Protein AF-A0A1I6SV26-F1 (afdb_monomer)

Foldseek 3Di:
DDWDWFWFQDPLEIFTAIQDPVQQWTQGLLRDIHHHPRTDDPPPVVRPGHYDPSSVVD

Secondary structure (DSSP, 8-state):
--EEEEEEEETTEEEEEEEETTTTEEEETTS-EEPTT----S-TTT--SPB-HHHHH-

Radius of gyration: 10.51 Å; Cα contacts (8 Å, |Δi|>4): 110; chains: 1; bounding box: 31×24×17 Å

pLDDT: mean 72.99, std 10.58, range [50.03,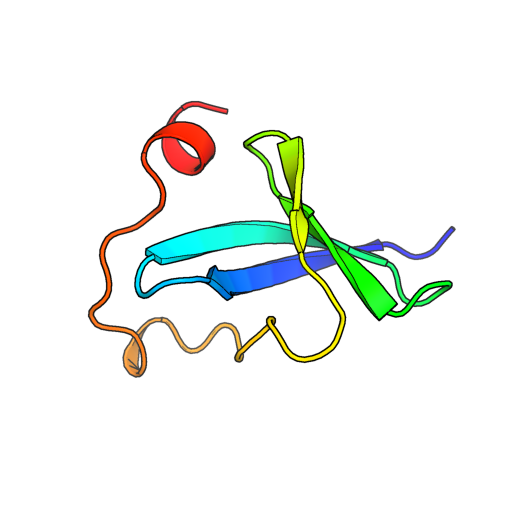 85.81]

Nearest PDB structures (foldseek):
  7bmx-assembly1_A  TM=4.078E-01  e=4.389E+00  Thermochaetoides thermophila DSM 1495

Structure (mmCIF, N/CA/C/O backbone):
data_AF-A0A1I6SV26-F1
#
_entry.id   AF-A0A1I6SV26-F1
#
loop_
_atom_site.group_PDB
_atom_site.id
_atom_site.type_symbol
_atom_site.label_ato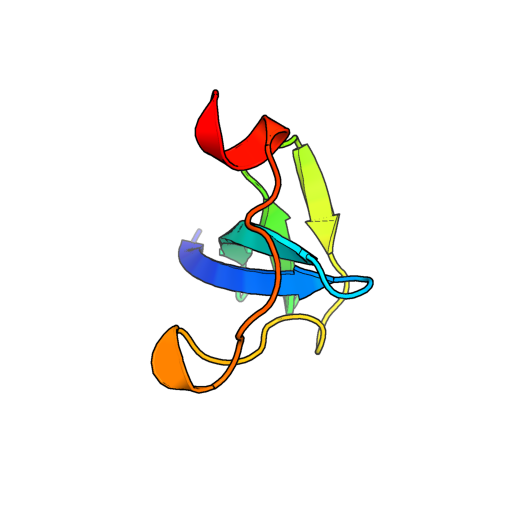m_id
_atom_site.label_alt_id
_atom_site.label_comp_id
_atom_site.label_asym_id
_atom_site.label_entity_id
_atom_site.label_seq_id
_atom_site.pdbx_PDB_ins_code
_atom_site.Cartn_x
_atom_site.Cartn_y
_atom_site.Cartn_z
_atom_site.occupancy
_atom_site.B_iso_or_equiv
_atom_site.auth_seq_id
_atom_site.auth_comp_id
_atom_site.auth_asym_id
_atom_site.auth_atom_id
_atom_site.pdbx_PDB_model_num
ATOM 1 N N . MET A 1 1 ? 17.951 3.018 -9.601 1.00 55.94 1 MET A N 1
ATOM 2 C CA . MET A 1 1 ? 16.972 2.304 -8.748 1.00 55.94 1 MET A CA 1
ATOM 3 C C . MET A 1 1 ? 15.579 2.755 -9.174 1.00 55.94 1 MET A C 1
ATOM 5 O O . MET A 1 1 ? 15.260 3.920 -8.982 1.00 55.94 1 MET A O 1
ATOM 9 N N . PHE A 1 2 ? 14.808 1.899 -9.850 1.00 71.50 2 PHE A N 1
ATOM 10 C CA . PHE A 1 2 ? 13.518 2.275 -10.445 1.00 71.50 2 PHE A CA 1
ATOM 11 C C . PHE A 1 2 ? 12.431 2.343 -9.365 1.00 71.50 2 PHE A C 1
ATOM 13 O O . PHE A 1 2 ? 12.145 1.339 -8.709 1.00 71.50 2 PHE A O 1
ATOM 20 N N . LYS A 1 3 ? 11.861 3.533 -9.163 1.00 72.31 3 LYS A N 1
ATOM 21 C CA . LYS A 1 3 ? 10.710 3.773 -8.287 1.00 72.31 3 LYS A CA 1
ATOM 22 C C . LYS A 1 3 ? 9.571 4.341 -9.130 1.00 72.31 3 LYS A C 1
ATOM 24 O O . LYS A 1 3 ? 9.817 5.239 -9.931 1.00 72.31 3 LYS A O 1
ATOM 29 N N . LEU A 1 4 ? 8.347 3.860 -8.937 1.00 78.31 4 LEU A N 1
ATOM 30 C CA . LEU A 1 4 ? 7.151 4.427 -9.569 1.00 78.31 4 LEU A CA 1
ATOM 31 C C . LEU A 1 4 ? 6.221 5.009 -8.522 1.00 78.31 4 LEU A C 1
ATOM 33 O O . LEU A 1 4 ? 6.096 4.453 -7.437 1.00 78.31 4 LEU A O 1
ATOM 37 N N . ARG A 1 5 ? 5.541 6.107 -8.854 1.00 78.06 5 ARG A N 1
ATOM 38 C CA . ARG A 1 5 ? 4.443 6.596 -8.019 1.00 78.06 5 ARG A CA 1
ATOM 39 C C . ARG A 1 5 ? 3.324 5.561 -8.022 1.00 78.06 5 ARG A C 1
ATOM 41 O O . ARG A 1 5 ? 2.912 5.106 -9.084 1.00 78.06 5 ARG A O 1
ATOM 48 N N . ALA A 1 6 ? 2.858 5.208 -6.835 1.00 76.62 6 ALA A N 1
ATOM 49 C CA . ALA A 1 6 ? 1.780 4.261 -6.629 1.00 76.62 6 ALA A CA 1
ATOM 50 C C . ALA A 1 6 ? 0.847 4.758 -5.522 1.00 76.62 6 ALA A C 1
ATOM 52 O O . ALA A 1 6 ? 1.245 5.521 -4.636 1.00 76.62 6 ALA A O 1
ATOM 53 N N . GLU A 1 7 ? -0.393 4.293 -5.575 1.00 77.75 7 GLU A N 1
ATOM 54 C CA . GLU A 1 7 ? -1.378 4.427 -4.509 1.00 77.75 7 GLU A CA 1
ATOM 55 C C . GLU A 1 7 ? -1.749 3.010 -4.048 1.00 77.75 7 GLU A C 1
ATOM 57 O O . GLU A 1 7 ? -1.839 2.087 -4.856 1.00 77.75 7 GLU A O 1
ATOM 62 N N . ALA A 1 8 ? -1.886 2.809 -2.740 1.00 76.69 8 ALA A N 1
ATOM 63 C CA . ALA A 1 8 ? -2.165 1.509 -2.144 1.00 76.69 8 ALA A CA 1
ATOM 64 C C . ALA A 1 8 ? -3.198 1.632 -1.040 1.00 76.69 8 ALA A C 1
ATOM 66 O O . ALA A 1 8 ? -3.117 2.534 -0.211 1.00 76.69 8 ALA A O 1
ATOM 67 N N . VAL A 1 9 ? -4.125 0.682 -0.977 1.00 76.75 9 VAL A N 1
ATOM 68 C CA . VAL A 1 9 ? -5.115 0.641 0.096 1.00 76.75 9 VAL A CA 1
ATOM 69 C C . VAL A 1 9 ? -4.652 -0.321 1.173 1.00 76.75 9 VAL A C 1
ATOM 71 O O . VAL A 1 9 ? -4.600 -1.531 0.971 1.00 76.75 9 VAL A O 1
ATOM 74 N N . TYR A 1 10 ? -4.348 0.223 2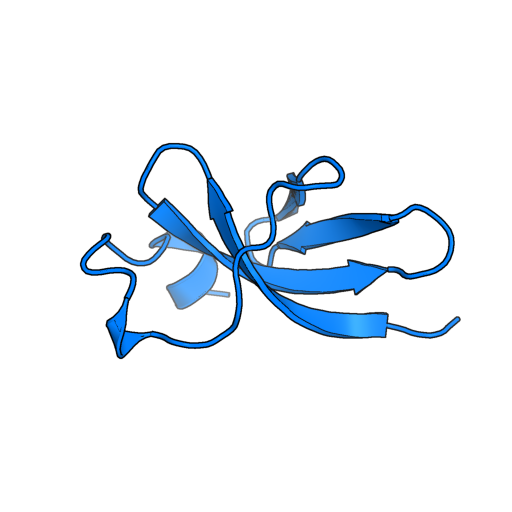.347 1.00 76.75 10 TYR A N 1
ATOM 75 C CA . TYR A 1 10 ? -3.954 -0.550 3.515 1.00 76.75 10 TYR A CA 1
ATOM 76 C C . TYR A 1 10 ? -4.914 -0.280 4.665 1.00 76.75 10 TYR A C 1
ATOM 78 O O . TYR A 1 10 ? -5.151 0.868 5.032 1.00 76.75 10 TYR A O 1
ATOM 86 N N . LYS A 1 11 ? -5.485 -1.348 5.235 1.00 76.81 11 LYS A N 1
ATOM 87 C CA . LYS A 1 11 ? -6.478 -1.267 6.324 1.00 76.81 11 LYS A CA 1
ATOM 88 C C . LYS A 1 11 ? -7.660 -0.326 6.013 1.00 76.81 11 LYS A C 1
ATOM 90 O O . LYS A 1 11 ? -8.146 0.370 6.895 1.00 76.81 11 LYS A O 1
ATOM 95 N N . GLY A 1 12 ? -8.106 -0.298 4.754 1.00 74.25 12 GLY A N 1
ATOM 96 C CA . GLY A 1 12 ? -9.230 0.537 4.309 1.00 74.25 12 GLY A CA 1
ATOM 97 C C . GLY A 1 12 ? -8.891 2.012 4.065 1.00 74.25 12 GLY A C 1
ATOM 98 O O . GLY A 1 12 ? -9.799 2.790 3.796 1.00 74.25 12 GLY A O 1
ATOM 99 N N . VAL A 1 13 ? -7.612 2.392 4.129 1.00 79.06 13 VAL A N 1
ATOM 100 C CA . VAL A 1 13 ? -7.133 3.762 3.907 1.00 79.06 13 VAL A CA 1
ATOM 101 C C . VAL A 1 13 ? -6.219 3.795 2.686 1.00 79.06 13 VAL A C 1
ATOM 103 O O . VAL A 1 13 ? -5.357 2.926 2.533 1.00 79.06 13 VAL A O 1
ATOM 106 N N . THR A 1 14 ? -6.378 4.800 1.827 1.00 80.88 14 THR A N 1
ATOM 107 C CA . THR A 1 14 ? -5.528 4.987 0.644 1.00 80.88 14 THR A CA 1
ATOM 108 C C . THR A 1 14 ? -4.243 5.715 1.025 1.00 80.88 14 THR A C 1
ATOM 110 O O . THR A 1 14 ? -4.257 6.844 1.506 1.00 80.88 14 THR A O 1
ATOM 113 N N . HIS A 1 15 ? -3.106 5.075 0.797 1.00 83.12 15 HIS A N 1
ATOM 114 C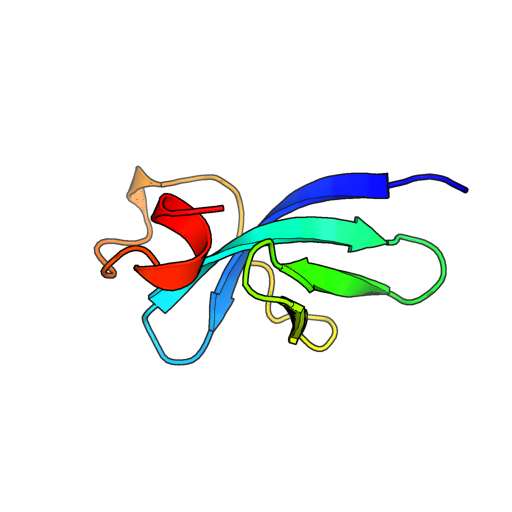 CA . HIS A 1 15 ? -1.775 5.624 0.986 1.00 83.12 15 HIS A CA 1
ATOM 115 C C . HIS A 1 15 ? -1.138 5.939 -0.362 1.00 83.12 15 HIS A C 1
ATOM 117 O O . HIS A 1 15 ? -1.225 5.147 -1.296 1.00 83.12 15 HIS A O 1
ATOM 123 N N . LYS A 1 16 ? -0.437 7.068 -0.446 1.00 81.25 16 LYS A N 1
ATOM 124 C CA . LYS A 1 16 ? 0.311 7.478 -1.642 1.00 81.25 16 LYS A CA 1
ATOM 125 C C . LYS A 1 16 ? 1.793 7.291 -1.394 1.00 81.25 16 LYS A C 1
ATOM 127 O O . LYS A 1 16 ? 2.237 7.416 -0.254 1.00 81.25 16 LYS A O 1
ATOM 132 N N . GLY A 1 17 ? 2.562 6.981 -2.427 1.00 83.56 17 GLY A N 1
ATOM 133 C CA . GLY A 1 17 ? 3.986 6.740 -2.251 1.00 83.56 17 GLY A CA 1
ATOM 134 C C . GLY A 1 17 ? 4.692 6.245 -3.495 1.00 83.56 17 GLY A C 1
ATOM 135 O O . GLY A 1 17 ? 4.240 6.452 -4.620 1.00 83.56 17 GLY A O 1
ATOM 136 N N . PHE A 1 18 ? 5.815 5.577 -3.266 1.00 83.88 18 PHE A N 1
ATOM 137 C CA . PHE A 1 18 ? 6.657 5.010 -4.298 1.00 83.88 18 PHE A CA 1
ATOM 138 C C . PHE A 1 18 ? 6.719 3.499 -4.163 1.00 83.88 18 PHE A C 1
ATOM 140 O O . PHE A 1 18 ? 7.091 2.960 -3.121 1.00 83.88 18 PHE A O 1
ATOM 147 N N . TRP A 1 19 ? 6.381 2.808 -5.239 1.00 81.56 19 TRP A N 1
ATOM 148 C CA . TRP A 1 19 ? 6.609 1.387 -5.363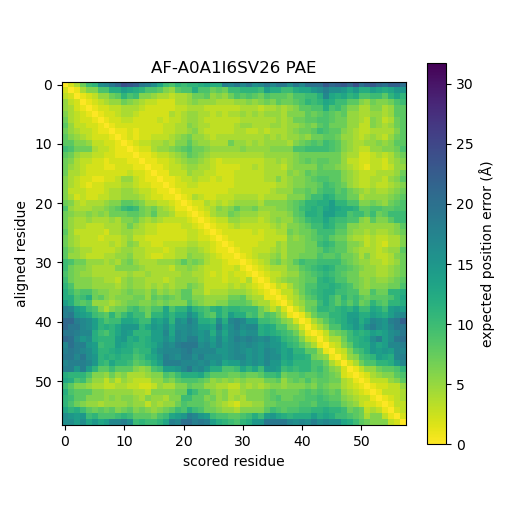 1.00 81.56 19 TRP A CA 1
ATOM 149 C C . TRP A 1 19 ? 8.028 1.116 -5.857 1.00 81.56 19 TRP A C 1
ATOM 151 O O . TRP A 1 19 ? 8.522 1.750 -6.794 1.00 81.56 19 TRP A O 1
ATOM 161 N N . HIS A 1 20 ? 8.688 0.175 -5.193 1.00 82.00 20 HIS A N 1
ATOM 162 C CA . HIS A 1 20 ? 10.036 -0.267 -5.487 1.00 82.00 20 HIS A CA 1
ATOM 163 C C . HIS A 1 20 ? 9.983 -1.653 -6.136 1.00 82.00 20 HIS A C 1
ATOM 165 O O . HIS A 1 20 ? 9.774 -2.659 -5.463 1.00 82.00 20 HIS A O 1
ATOM 171 N N . PHE A 1 21 ? 10.262 -1.719 -7.438 1.00 74.81 21 PHE A N 1
ATOM 172 C CA . PHE A 1 21 ? 10.298 -2.987 -8.180 1.00 74.81 21 PHE A CA 1
ATOM 173 C C . PHE A 1 21 ? 11.294 -3.998 -7.610 1.00 74.81 21 PHE A C 1
ATOM 175 O O . PHE A 1 21 ? 11.040 -5.193 -7.615 1.00 74.81 21 PHE A O 1
ATOM 182 N N . ALA A 1 22 ? 12.431 -3.513 -7.106 1.00 79.75 22 ALA A N 1
ATOM 183 C CA . ALA A 1 22 ? 13.527 -4.366 -6.654 1.00 79.75 22 ALA A CA 1
ATOM 184 C C . ALA A 1 22 ? 13.173 -5.247 -5.444 1.00 79.75 22 ALA A C 1
ATOM 186 O O . ALA A 1 22 ? 13.848 -6.239 -5.198 1.00 79.75 22 ALA A O 1
ATOM 187 N N . ASN A 1 23 ? 12.166 -4.868 -4.656 1.00 78.38 23 ASN A N 1
ATOM 188 C CA . ASN A 1 23 ? 11.776 -5.597 -3.449 1.00 78.38 23 ASN A CA 1
ATOM 189 C C . ASN A 1 23 ? 10.257 -5.777 -3.313 1.00 78.38 23 ASN A C 1
ATOM 191 O O . ASN A 1 23 ? 9.806 -6.185 -2.245 1.00 78.38 23 ASN A O 1
ATOM 195 N N . GLY A 1 24 ? 9.483 -5.412 -4.341 1.00 76.56 24 GLY A N 1
ATOM 196 C CA . GLY A 1 24 ? 8.022 -5.514 -4.355 1.00 76.56 24 GLY A CA 1
ATOM 197 C C . GLY A 1 24 ? 7.299 -4.639 -3.324 1.00 76.56 24 GLY A C 1
ATOM 198 O O . GLY A 1 24 ? 6.076 -4.713 -3.211 1.00 76.56 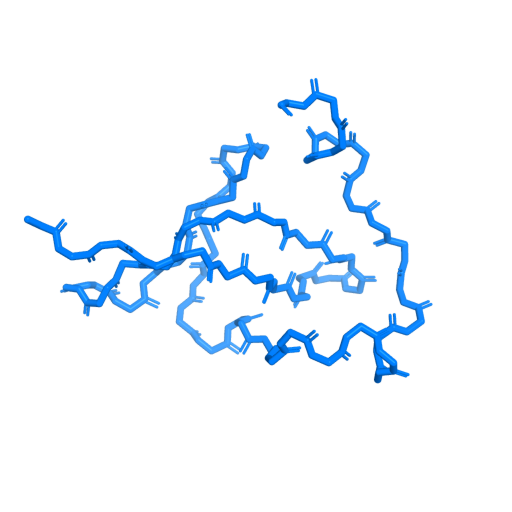24 GLY A O 1
ATOM 199 N N . ARG A 1 25 ? 8.016 -3.796 -2.568 1.00 82.00 25 ARG A N 1
ATOM 200 C CA . ARG A 1 25 ? 7.463 -3.016 -1.451 1.00 82.00 25 ARG A CA 1
ATOM 201 C C . ARG A 1 25 ? 7.076 -1.616 -1.887 1.00 82.00 25 ARG A C 1
ATOM 203 O O . ARG A 1 25 ? 7.692 -1.023 -2.771 1.00 82.00 25 ARG A O 1
ATOM 210 N N . MET A 1 26 ? 6.083 -1.059 -1.206 1.00 83.06 26 MET A N 1
ATOM 211 C CA . MET A 1 26 ? 5.715 0.342 -1.366 1.00 83.06 26 MET A CA 1
ATOM 212 C C . MET A 1 26 ? 6.137 1.152 -0.145 1.00 83.06 26 MET A C 1
ATOM 214 O O . MET A 1 26 ? 5.810 0.811 0.988 1.00 83.06 26 MET A O 1
ATOM 218 N N . GLU A 1 27 ? 6.844 2.245 -0.390 1.00 85.81 27 GLU A N 1
ATOM 219 C CA . GLU A 1 27 ? 7.180 3.256 0.603 1.00 85.81 27 GLU A CA 1
ATOM 220 C C . GLU A 1 27 ? 6.183 4.407 0.480 1.00 85.81 27 GLU A C 1
ATOM 222 O O . GLU A 1 27 ? 6.120 5.092 -0.536 1.00 85.81 27 GLU A O 1
ATOM 227 N N . THR A 1 28 ? 5.346 4.574 1.495 1.00 85.06 28 THR A N 1
ATOM 228 C CA . THR A 1 28 ? 4.308 5.611 1.531 1.00 85.06 28 THR A CA 1
ATOM 229 C C . THR A 1 28 ? 4.887 6.960 1.956 1.00 85.06 28 THR A C 1
ATOM 231 O O . THR A 1 28 ? 5.880 7.009 2.680 1.00 85.06 28 THR A O 1
ATOM 234 N N . ALA A 1 29 ? 4.238 8.058 1.565 1.00 82.50 29 ALA A N 1
ATOM 235 C CA . ALA A 1 29 ? 4.604 9.417 1.971 1.00 82.50 29 ALA A CA 1
ATOM 236 C C . ALA A 1 29 ? 4.564 9.593 3.500 1.00 82.50 29 ALA A C 1
ATOM 238 O O . ALA A 1 29 ? 5.394 10.292 4.066 1.00 82.50 29 ALA A O 1
ATOM 239 N N . CYS A 1 30 ? 3.677 8.867 4.190 1.00 81.62 30 CYS A N 1
ATOM 240 C CA . CYS A 1 30 ? 3.640 8.820 5.652 1.00 81.62 30 CYS A CA 1
ATOM 241 C C . CYS A 1 30 ? 4.719 7.912 6.285 1.00 81.62 30 CYS A C 1
ATOM 243 O O . CYS A 1 30 ? 4.600 7.539 7.450 1.00 81.62 30 CYS A O 1
ATOM 245 N N . GLY A 1 31 ? 5.724 7.463 5.525 1.00 81.31 31 GLY A N 1
ATOM 246 C CA . GLY A 1 31 ? 6.853 6.664 6.016 1.00 81.31 31 GLY A CA 1
ATOM 247 C C . GLY A 1 31 ? 6.559 5.182 6.278 1.00 81.31 31 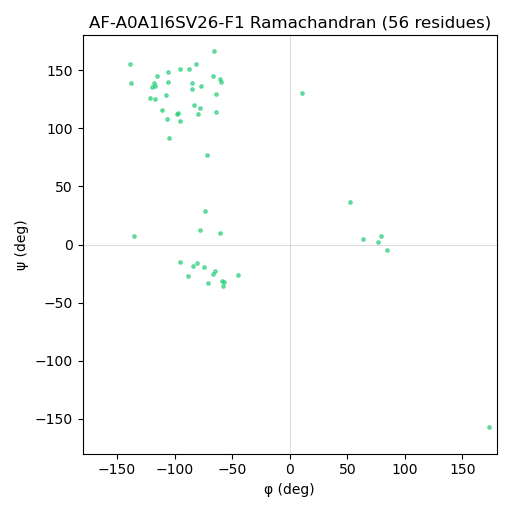GLY A C 1
ATOM 248 O O . GLY A 1 31 ? 7.445 4.441 6.707 1.00 81.31 31 GLY A O 1
ATOM 249 N N . LYS A 1 32 ? 5.340 4.697 6.009 1.00 81.62 32 LYS A N 1
ATOM 250 C CA . LYS A 1 32 ? 5.014 3.266 6.132 1.00 81.62 32 LYS A CA 1
ATOM 251 C C . LYS A 1 32 ? 5.561 2.487 4.944 1.00 81.62 32 LYS A C 1
ATOM 253 O O . LYS A 1 32 ? 5.373 2.889 3.796 1.00 81.62 32 LYS A O 1
ATOM 258 N N . LYS A 1 33 ? 6.160 1.331 5.231 1.00 82.81 33 LYS A N 1
ATOM 259 C CA . LYS A 1 33 ? 6.547 0.326 4.237 1.00 82.81 33 LYS A CA 1
ATOM 260 C C . LYS A 1 33 ? 5.440 -0.715 4.146 1.00 82.81 33 LYS A C 1
ATOM 262 O O . LYS A 1 33 ? 5.261 -1.506 5.069 1.00 82.81 33 LYS A O 1
ATOM 267 N N . LEU A 1 34 ? 4.674 -0.677 3.064 1.00 80.69 34 LEU A N 1
ATOM 268 C CA . LEU A 1 34 ? 3.610 -1.637 2.814 1.00 80.69 34 LEU A CA 1
ATOM 269 C C . LEU A 1 34 ? 4.186 -2.895 2.143 1.00 80.69 34 LEU A C 1
ATOM 271 O O . LEU A 1 34 ? 5.066 -2.774 1.278 1.00 80.69 34 LEU A O 1
ATOM 275 N N . PRO A 1 35 ? 3.721 -4.093 2.545 1.00 76.44 35 PRO A N 1
ATOM 276 C CA . PRO A 1 35 ? 4.149 -5.344 1.935 1.00 76.44 35 PRO A CA 1
ATOM 277 C C . PRO A 1 35 ? 3.692 -5.457 0.474 1.00 76.44 35 PRO A C 1
ATOM 279 O O . PRO A 1 35 ? 2.850 -4.691 -0.010 1.00 76.44 35 PRO A O 1
ATOM 282 N N . GLU A 1 36 ? 4.259 -6.426 -0.236 1.00 73.25 36 GLU A N 1
ATOM 283 C CA . GLU A 1 36 ? 3.841 -6.757 -1.598 1.00 73.25 36 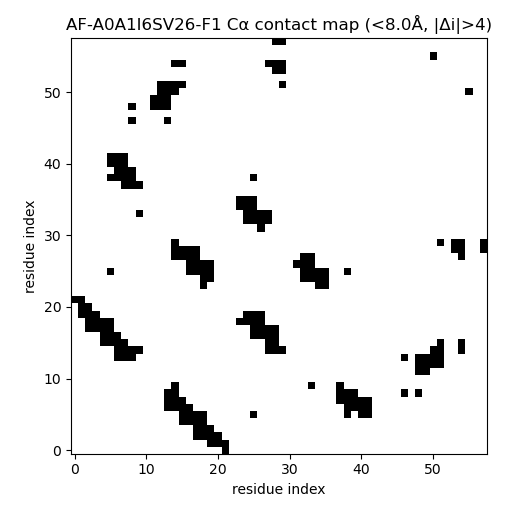GLU A CA 1
ATOM 284 C C . GLU A 1 36 ? 2.359 -7.184 -1.621 1.00 73.25 36 GLU A C 1
ATOM 286 O O . GLU A 1 36 ? 1.869 -7.793 -0.671 1.00 73.25 36 GLU A O 1
ATOM 291 N N . GLY A 1 37 ? 1.616 -6.805 -2.665 1.00 68.81 37 GLY A N 1
ATOM 292 C CA . GLY A 1 37 ? 0.186 -7.112 -2.812 1.00 68.81 37 GLY A CA 1
ATOM 293 C C . GLY A 1 37 ? -0.768 -6.140 -2.106 1.00 68.81 37 GLY A C 1
ATOM 294 O O . GLY A 1 37 ? -1.980 -6.228 -2.282 1.00 68.81 37 GLY A O 1
ATOM 295 N N . THR A 1 38 ? -0.245 -5.174 -1.343 1.00 70.06 38 THR A N 1
ATOM 296 C CA . THR A 1 38 ? -1.059 -4.118 -0.701 1.00 70.06 38 THR A CA 1
ATOM 297 C C . THR A 1 38 ? -1.422 -2.977 -1.657 1.00 70.06 38 THR A C 1
ATOM 299 O O . THR A 1 38 ? -2.292 -2.156 -1.369 1.00 70.06 38 THR A O 1
ATOM 302 N N . TYR A 1 39 ? -0.733 -2.896 -2.794 1.00 68.44 39 TYR A N 1
ATOM 303 C CA . TYR A 1 39 ? -1.000 -1.924 -3.842 1.00 68.44 39 TYR A CA 1
ATOM 304 C C . TYR A 1 39 ? -2.188 -2.413 -4.669 1.00 68.44 39 TYR A C 1
ATOM 306 O O . TYR A 1 39 ? -2.119 -3.430 -5.353 1.00 68.44 39 TYR A O 1
ATOM 314 N N . LYS A 1 40 ? -3.311 -1.703 -4.583 1.00 58.69 40 LYS A N 1
ATOM 315 C CA . LYS A 1 40 ? -4.393 -1.854 -5.547 1.00 58.69 40 LYS A CA 1
ATOM 316 C C . LYS A 1 40 ? -4.440 -0.572 -6.354 1.00 58.69 40 LYS A C 1
ATOM 318 O O . LYS A 1 40 ? -4.648 0.486 -5.777 1.00 58.69 40 LYS A O 1
ATOM 323 N N . ASP A 1 41 ? -4.162 -0.746 -7.640 1.00 53.31 41 ASP A N 1
ATOM 324 C CA . ASP A 1 41 ? -4.458 0.095 -8.796 1.00 53.31 41 ASP A CA 1
ATOM 325 C C . ASP A 1 41 ? -4.987 1.516 -8.516 1.00 53.31 41 ASP A C 1
ATOM 327 O O . ASP A 1 41 ? -5.987 1.708 -7.825 1.00 53.31 41 ASP A O 1
ATOM 331 N N . THR A 1 42 ? -4.364 2.506 -9.163 1.00 50.56 42 THR A N 1
ATOM 332 C CA . THR A 1 42 ? -4.639 3.962 -9.118 1.00 50.56 42 THR A CA 1
ATOM 333 C C . THR A 1 42 ? -6.041 4.373 -9.583 1.00 50.56 42 THR A C 1
ATOM 335 O O . THR A 1 42 ? -6.346 5.560 -9.725 1.00 50.56 42 THR A O 1
ATOM 338 N N . ASN A 1 43 ? -6.941 3.416 -9.789 1.00 50.81 43 ASN A N 1
ATOM 339 C CA . ASN A 1 43 ? -8.353 3.663 -9.992 1.00 50.81 43 ASN A CA 1
ATOM 340 C C . ASN A 1 43 ? -9.003 4.111 -8.675 1.00 50.81 43 ASN A C 1
ATOM 342 O O . ASN A 1 43 ? -9.742 3.375 -8.021 1.00 50.81 43 ASN A O 1
ATOM 346 N N . ARG A 1 44 ? -8.771 5.385 -8.328 1.00 51.12 44 ARG A N 1
ATOM 347 C CA . ARG A 1 44 ? -9.434 6.153 -7.258 1.00 51.12 44 ARG A CA 1
ATOM 348 C C . ARG A 1 44 ? -10.958 5.961 -7.244 1.00 51.12 44 ARG A C 1
ATOM 350 O O . ARG A 1 44 ? -11.583 6.061 -6.197 1.00 51.12 44 ARG A O 1
ATOM 357 N N . TRP A 1 45 ? -11.545 5.637 -8.396 1.00 50.03 45 TRP A N 1
ATOM 358 C CA . TRP A 1 45 ? -12.965 5.331 -8.565 1.00 50.03 45 TRP A CA 1
ATOM 359 C C . TRP A 1 45 ? -13.432 4.038 -7.876 1.00 50.03 45 TRP A C 1
ATOM 361 O O . TRP A 1 45 ? -14.603 3.940 -7.518 1.00 50.03 45 TRP A O 1
ATOM 371 N N . VAL A 1 46 ? -12.541 3.066 -7.653 1.00 53.00 46 VAL A N 1
ATOM 372 C CA . VAL A 1 46 ? -12.862 1.775 -7.013 1.00 53.00 46 VAL A CA 1
ATOM 373 C C . VAL A 1 46 ? -12.738 1.862 -5.487 1.00 53.00 46 VAL A C 1
ATOM 375 O O . VAL A 1 46 ? -13.449 1.165 -4.762 1.00 53.00 46 VAL A O 1
ATOM 378 N N . PHE A 1 47 ? -11.891 2.757 -4.973 1.00 56.25 47 PHE A N 1
ATOM 379 C CA . PHE A 1 47 ? -11.647 2.908 -3.540 1.00 56.25 47 PHE A CA 1
ATOM 380 C C . PHE A 1 47 ? -12.334 4.155 -2.984 1.00 56.25 47 PHE A C 1
ATOM 382 O O . PHE A 1 47 ? -11.749 5.228 -2.908 1.00 56.25 47 PHE A O 1
ATOM 389 N N . ARG A 1 48 ? -13.570 3.992 -2.497 1.00 57.00 48 ARG A N 1
ATOM 390 C CA . ARG A 1 48 ? -14.271 4.988 -1.656 1.00 57.00 48 ARG A CA 1
ATOM 391 C C . ARG A 1 48 ? -13.716 5.058 -0.217 1.00 57.00 48 ARG A C 1
ATOM 393 O O . ARG A 1 48 ? -14.464 5.320 0.720 1.00 57.00 48 ARG A O 1
ATOM 400 N N . GLY A 1 49 ? -12.435 4.747 -0.022 1.00 63.12 49 GLY A N 1
ATOM 401 C CA . GLY A 1 49 ? -11.780 4.780 1.287 1.00 63.12 49 GLY A CA 1
ATOM 402 C C . GLY A 1 49 ? -11.227 6.173 1.601 1.00 63.12 49 GLY A C 1
ATOM 403 O O . GLY A 1 49 ? -10.877 6.900 0.670 1.00 63.12 49 GLY A O 1
ATOM 404 N N . PRO A 1 50 ? -11.129 6.567 2.884 1.00 72.88 50 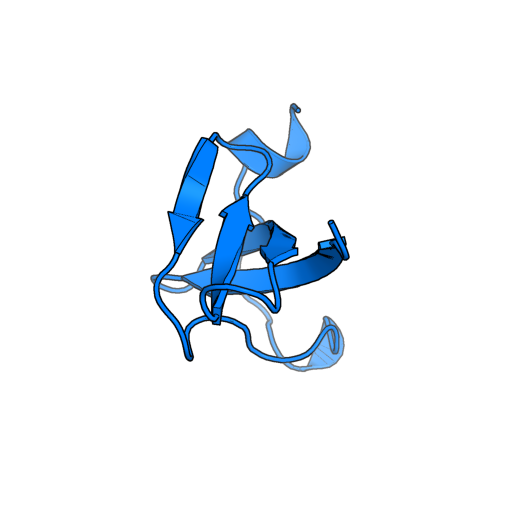PRO A N 1
ATOM 405 C CA . PRO A 1 50 ? -10.453 7.803 3.258 1.00 72.88 50 PRO A CA 1
ATOM 406 C C . PRO A 1 50 ? -8.983 7.771 2.815 1.00 72.88 50 PRO A C 1
ATOM 408 O O . PRO A 1 50 ? -8.303 6.747 2.924 1.00 72.88 50 PRO A O 1
ATOM 411 N N . ASP A 1 51 ? -8.483 8.902 2.322 1.00 77.44 51 ASP A N 1
ATOM 412 C CA . ASP A 1 51 ? -7.052 9.098 2.109 1.00 77.44 51 ASP A CA 1
ATOM 413 C C . ASP A 1 51 ? -6.327 9.115 3.464 1.00 77.44 51 ASP A C 1
ATOM 415 O O . ASP A 1 51 ? -6.838 9.608 4.472 1.00 77.44 51 ASP A O 1
ATOM 419 N N . CYS A 1 52 ? -5.106 8.591 3.501 1.00 81.25 52 CYS A N 1
ATOM 420 C CA . CYS A 1 52 ? -4.263 8.684 4.680 1.00 81.25 52 CYS A CA 1
ATOM 421 C C . CYS A 1 52 ? -3.940 10.158 4.943 1.00 81.25 52 CYS A C 1
ATOM 423 O O . CYS A 1 52 ? -3.216 10.781 4.167 1.00 81.25 52 CYS A O 1
ATOM 425 N N . GLY A 1 53 ? -4.443 10.695 6.058 1.00 78.06 53 GLY A N 1
ATOM 426 C CA . GLY A 1 53 ? -4.229 12.093 6.437 1.00 78.06 53 GLY A CA 1
ATOM 427 C C . GLY A 1 53 ? -2.750 12.474 6.555 1.00 78.06 53 GLY A C 1
ATOM 428 O O . GLY A 1 53 ? -2.378 13.586 6.197 1.00 78.06 53 GLY A O 1
ATOM 429 N N . ASP A 1 54 ? -1.884 11.545 6.966 1.00 79.56 54 ASP A N 1
ATOM 430 C CA . ASP A 1 54 ? -0.433 11.769 6.998 1.00 79.56 54 ASP A CA 1
ATOM 431 C C . ASP A 1 54 ? 0.183 11.821 5.591 1.00 79.56 54 ASP A C 1
ATOM 433 O O . ASP A 1 54 ? 1.112 12.582 5.355 1.00 79.56 54 ASP A O 1
ATOM 437 N N . CYS A 1 55 ? -0.354 11.060 4.628 1.00 73.81 55 CYS A N 1
ATOM 438 C CA . CYS A 1 55 ? 0.075 11.142 3.226 1.00 73.81 55 CYS A CA 1
ATOM 439 C C . CYS A 1 55 ? -0.435 12.408 2.519 1.00 73.81 55 CYS A C 1
ATOM 441 O O . CYS A 1 55 ? 0.099 12.752 1.473 1.00 73.81 55 CYS A O 1
ATOM 443 N N . GLN A 1 56 ? -1.477 13.067 3.039 1.00 69.88 56 GLN A N 1
ATOM 444 C CA . GLN A 1 56 ? -1.985 14.338 2.504 1.00 69.88 56 GLN A CA 1
ATOM 445 C C . GLN A 1 56 ? -1.217 15.562 3.022 1.00 69.88 56 GLN A C 1
ATOM 447 O O . GLN A 1 56 ? -1.330 16.637 2.440 1.00 69.88 56 GLN A O 1
ATOM 452 N N . LYS A 1 57 ? -0.478 15.411 4.126 1.00 63.69 57 LYS A N 1
ATOM 453 C CA . LYS A 1 57 ? 0.311 16.483 4.753 1.00 63.69 57 LYS A CA 1
ATOM 454 C C . LYS A 1 57 ? 1.782 16.495 4.328 1.00 63.69 57 LYS A C 1
ATOM 456 O O . LYS A 1 57 ? 2.467 17.468 4.637 1.00 63.69 57 LYS A O 1
ATOM 461 N N . GLY A 1 58 ? 2.255 15.404 3.724 1.00 52.78 58 GLY A N 1
ATOM 462 C CA . GLY A 1 58 ? 3.642 15.212 3.288 1.00 52.78 58 GLY A CA 1
ATOM 463 C C . GLY A 1 58 ? 3.917 15.704 1.878 1.00 52.78 58 GLY A C 1
ATOM 464 O O . GLY A 1 58 ? 2.962 15.774 1.073 1.00 52.78 58 GLY A O 1
#

Mean predicted aligned error: 7.04 Å

Organism: NCBI:txid95161

Sequence (58 aa):
MFKLRAEAVYKGVTHKGFWHFANGRMETACGKKLPEGTYKDTNRWVFRGPDCGDCQKG

Solvent-accessible surface area (backbone atoms only — not comparable to full-atom values): 3352 Å² total; per-residue (Å²): 137,72,65,42,83,41,38,24,51,56,98,67,26,37,36,41,31,35,32,30,72,92,73,53,30,30,43,29,58,61,71,48,75,42,61,64,85,40,61,52,70,80,55,64,87,78,52,92,44,55,67,35,67,56,36,71,74,93